Protein AF-A0AAW3LRQ0-F1 (afdb_monomer_lite)

Organism: Pseudomonas savastanoi (NCBI:txid29438)

Secondary structure (DSSP, 8-state):
-HHHHHHHHHHHHHHHHHHHT--SPPP-SSHHHHHHHHIIIII--TTPPP-HHHHHHHHHHHHSTTB-TTHHHHHH--S---HHHHHHHHHHHHSTTEEE-TTSBEEE-THHHHHHHHHHHHHHHHHHHHHHHHHHHHTTTTTTTT-

Structure (mmCIF, N/CA/C/O backbone):
data_AF-A0AAW3LRQ0-F1
#
_entry.id   AF-A0AAW3LRQ0-F1
#
loop_
_atom_site.group_PDB
_atom_site.id
_atom_site.type_symbol
_atom_site.label_atom_id
_atom_site.label_alt_id
_atom_site.label_comp_id
_atom_site.label_asym_id
_atom_site.label_entity_id
_atom_site.label_seq_id
_atom_site.pdbx_PDB_ins_code
_atom_site.Cartn_x
_atom_site.Cartn_y
_atom_site.Cartn_z
_atom_site.occupancy
_atom_site.B_iso_or_equiv
_atom_site.auth_seq_id
_atom_site.auth_comp_id
_atom_site.auth_asym_id
_atom_site.auth_atom_id
_atom_site.pdbx_PDB_model_num
ATOM 1 N N . MET A 1 1 ? -8.185 1.641 -12.126 1.00 84.81 1 MET A N 1
ATOM 2 C CA . MET A 1 1 ? -8.289 0.670 -11.012 1.00 84.81 1 MET A CA 1
ATOM 3 C C . MET A 1 1 ? -7.756 1.249 -9.705 1.00 84.81 1 MET A C 1
ATOM 5 O O . MET A 1 1 ? -8.552 1.439 -8.800 1.00 84.81 1 MET A O 1
ATOM 9 N N . PHE A 1 2 ? -6.464 1.598 -9.621 1.00 87.75 2 PHE A N 1
ATOM 10 C CA . PHE A 1 2 ? -5.843 2.098 -8.383 1.00 87.75 2 PHE A CA 1
ATOM 11 C C . PHE A 1 2 ? -6.545 3.336 -7.799 1.00 87.75 2 PHE A C 1
ATOM 13 O O . PHE A 1 2 ? -6.859 3.345 -6.620 1.00 87.75 2 PHE A O 1
ATOM 20 N N . GLY A 1 3 ? -6.902 4.326 -8.626 1.00 89.06 3 GLY A N 1
ATOM 21 C CA . GLY A 1 3 ? -7.631 5.510 -8.143 1.00 89.06 3 GLY A CA 1
ATOM 22 C C . GLY A 1 3 ? -9.019 5.201 -7.558 1.00 89.06 3 GLY A C 1
ATOM 23 O O . GLY A 1 3 ? -9.415 5.801 -6.566 1.00 89.06 3 GLY A O 1
ATOM 24 N N . LEU A 1 4 ? -9.741 4.218 -8.116 1.00 91.31 4 LEU A N 1
ATOM 25 C CA . LEU A 1 4 ? -11.014 3.762 -7.543 1.00 91.31 4 LEU A CA 1
ATOM 26 C C . LEU A 1 4 ? -10.787 3.063 -6.198 1.00 91.31 4 LEU A C 1
ATOM 28 O O . LEU A 1 4 ? -11.541 3.285 -5.256 1.00 91.31 4 LEU A O 1
ATOM 32 N N . PHE A 1 5 ? -9.741 2.240 -6.110 1.00 93.12 5 PHE A N 1
ATOM 33 C CA . PHE A 1 5 ? -9.343 1.595 -4.866 1.00 93.12 5 PHE A CA 1
ATOM 34 C C . PHE A 1 5 ? -8.975 2.631 -3.793 1.00 93.12 5 PHE A C 1
ATOM 36 O O . PHE A 1 5 ? -9.533 2.588 -2.705 1.00 93.12 5 PHE A O 1
ATOM 43 N N . GLU A 1 6 ? -8.135 3.620 -4.109 1.00 92.19 6 GLU A N 1
ATOM 44 C CA . GLU A 1 6 ? -7.777 4.702 -3.181 1.00 92.19 6 GLU A CA 1
ATOM 45 C C . GLU A 1 6 ? -8.992 5.499 -2.708 1.00 92.19 6 GLU A C 1
ATOM 47 O O . GLU A 1 6 ? -9.090 5.802 -1.522 1.00 92.19 6 GLU A O 1
ATOM 52 N N . HIS A 1 7 ? -9.944 5.784 -3.599 1.00 93.50 7 HIS A N 1
ATOM 53 C CA . HIS A 1 7 ? -11.191 6.437 -3.212 1.00 93.50 7 HIS A CA 1
ATOM 54 C C . HIS A 1 7 ? -11.988 5.605 -2.195 1.00 93.50 7 HIS A C 1
ATOM 56 O O . HIS A 1 7 ? -12.476 6.147 -1.206 1.00 93.50 7 HIS A O 1
ATOM 62 N N . ARG A 1 8 ? -12.079 4.282 -2.383 1.00 93.12 8 ARG A N 1
ATOM 63 C CA . ARG A 1 8 ? -12.706 3.392 -1.391 1.00 93.12 8 ARG A CA 1
ATOM 64 C C . ARG A 1 8 ? -11.927 3.349 -0.081 1.00 93.12 8 ARG A C 1
ATOM 66 O O . ARG A 1 8 ? -12.540 3.344 0.979 1.00 93.12 8 ARG A O 1
ATOM 73 N N . MET A 1 9 ? -10.598 3.395 -0.136 1.00 95.19 9 MET A N 1
ATOM 74 C CA . MET A 1 9 ? -9.767 3.450 1.066 1.00 95.19 9 MET A CA 1
ATOM 75 C C . MET A 1 9 ? -9.994 4.717 1.893 1.00 95.19 9 MET A C 1
ATOM 77 O O . MET A 1 9 ? -9.917 4.642 3.117 1.00 95.19 9 MET A O 1
ATOM 81 N N . THR A 1 10 ? -10.316 5.850 1.259 1.00 95.31 10 THR A N 1
ATOM 82 C CA . THR A 1 10 ? -10.767 7.055 1.973 1.00 95.31 10 THR A CA 1
ATOM 83 C C . THR A 1 10 ? -12.012 6.765 2.806 1.00 95.31 10 THR A C 1
ATOM 85 O O . THR A 1 10 ? -12.024 7.061 3.993 1.00 95.31 10 THR A O 1
ATOM 88 N N . GLN A 1 11 ? -13.013 6.107 2.221 1.00 95.81 11 GLN A N 1
ATOM 89 C CA . GLN A 1 11 ? -14.257 5.773 2.923 1.00 95.81 11 GLN A CA 1
ATOM 90 C C . GLN A 1 11 ? -14.018 4.783 4.070 1.00 95.81 11 GLN A C 1
ATOM 92 O O . GLN A 1 11 ? -14.589 4.923 5.146 1.00 95.81 11 GLN A O 1
ATOM 97 N N . CYS A 1 12 ? -13.137 3.795 3.875 1.00 95.31 12 CYS A N 1
ATOM 98 C CA . CYS A 1 12 ? -12.745 2.882 4.951 1.00 95.31 12 CYS A CA 1
ATOM 99 C C . CYS A 1 12 ? -12.038 3.618 6.097 1.00 95.31 12 CYS A C 1
ATOM 101 O O . CYS A 1 12 ? -12.262 3.295 7.261 1.00 95.31 12 CYS A O 1
ATOM 103 N N . LEU A 1 13 ? -11.183 4.596 5.783 1.00 96.00 13 LEU A N 1
ATOM 104 C CA . LEU A 1 13 ? -10.534 5.426 6.792 1.00 96.00 13 LEU A CA 1
ATOM 105 C C . LEU A 1 13 ? -11.553 6.259 7.574 1.00 96.00 13 LEU A C 1
ATOM 107 O O . LEU A 1 13 ? -11.505 6.248 8.798 1.00 96.00 13 LEU A O 1
ATOM 111 N N . GLU A 1 14 ? -12.462 6.947 6.881 1.00 95.25 14 GLU A N 1
ATOM 112 C CA . GLU A 1 14 ? -13.541 7.731 7.499 1.00 95.25 14 GLU A CA 1
ATOM 113 C C . GLU A 1 14 ? -14.366 6.862 8.452 1.00 95.25 14 GLU A C 1
ATOM 115 O O . GLU A 1 14 ? -14.511 7.202 9.623 1.00 95.25 14 GLU A O 1
ATOM 120 N N . PHE A 1 15 ? -14.784 5.679 7.997 1.00 94.88 15 PHE A N 1
ATOM 121 C CA . PHE A 1 15 ? -15.506 4.722 8.829 1.00 94.88 15 PHE A CA 1
ATOM 122 C C . PHE A 1 15 ? -14.719 4.310 10.082 1.00 94.88 15 PHE A C 1
ATOM 124 O O . PHE A 1 15 ? -15.267 4.291 11.180 1.00 94.88 15 PHE A O 1
ATOM 131 N N . MET A 1 16 ? -13.428 3.985 9.944 1.00 95.00 16 MET A N 1
ATOM 132 C CA . MET A 1 16 ? -12.599 3.621 11.097 1.00 95.00 16 MET A CA 1
ATOM 133 C C . MET A 1 16 ? -12.442 4.789 12.078 1.00 95.00 16 MET A C 1
ATOM 135 O O . MET A 1 16 ? -12.472 4.560 13.280 1.00 95.00 16 MET A O 1
ATOM 139 N N . LEU A 1 17 ? -12.298 6.027 11.596 1.00 94.94 17 LEU A N 1
ATOM 140 C CA . LEU A 1 17 ? -12.218 7.211 12.458 1.00 94.94 17 LEU A CA 1
ATOM 141 C C . LEU A 1 17 ? -13.517 7.427 13.241 1.00 94.94 17 LEU A C 1
ATOM 143 O O . LEU A 1 17 ? -13.464 7.654 14.449 1.00 94.94 17 LEU A O 1
ATOM 147 N N . GLU A 1 18 ? -14.668 7.312 12.576 1.00 93.62 18 GLU A N 1
ATOM 148 C CA . GLU A 1 18 ? -15.986 7.411 13.213 1.00 93.62 18 GLU A CA 1
ATOM 149 C C . GLU A 1 18 ? -16.211 6.307 14.249 1.00 93.62 18 GLU A C 1
ATOM 151 O O . GLU A 1 18 ? -16.748 6.567 15.327 1.00 93.62 18 GLU A O 1
ATOM 156 N N . LEU A 1 19 ? -15.780 5.084 13.931 1.00 92.69 19 LEU A N 1
ATOM 157 C CA . LEU A 1 19 ? -15.906 3.922 14.804 1.00 92.69 19 LEU A CA 1
ATOM 158 C C . LEU A 1 19 ? -15.083 4.072 16.087 1.00 92.69 19 LEU A C 1
ATOM 160 O O . LEU A 1 19 ? -15.555 3.712 17.162 1.00 92.69 19 LEU A O 1
ATOM 164 N N . THR A 1 20 ? -13.851 4.570 15.987 1.00 92.88 20 THR A N 1
ATOM 165 C CA . THR A 1 20 ? -12.925 4.610 17.129 1.00 92.88 20 THR A CA 1
ATOM 166 C C . THR A 1 20 ? -12.924 5.946 17.868 1.00 92.88 20 THR A C 1
ATOM 168 O O . THR A 1 20 ? -12.326 6.034 18.936 1.00 92.88 20 THR A O 1
ATOM 171 N N . GLY A 1 21 ? -13.475 7.012 17.274 1.00 92.75 21 GLY A N 1
ATOM 172 C CA . GLY A 1 21 ? -13.357 8.379 17.796 1.00 92.75 21 GLY A CA 1
ATOM 173 C C . GLY A 1 21 ? -11.908 8.876 17.872 1.00 92.75 21 GLY A C 1
ATOM 174 O O . GLY A 1 21 ? -11.547 9.596 18.797 1.00 92.75 21 GLY A O 1
ATOM 175 N N . PHE A 1 22 ? -11.038 8.439 16.955 1.00 93.31 22 PHE A N 1
ATOM 176 C CA . PHE A 1 22 ? -9.614 8.776 17.025 1.00 93.31 22 PHE A CA 1
ATOM 177 C C . PHE A 1 22 ? -9.363 10.209 16.540 1.00 93.31 22 PHE A C 1
ATOM 179 O O . PHE A 1 22 ? -9.614 10.526 15.381 1.00 93.31 22 PHE A O 1
ATOM 186 N N . GLU A 1 23 ? -8.805 11.049 17.413 1.00 90.12 23 GLU A N 1
ATOM 187 C CA . GLU A 1 23 ? -8.517 12.469 17.134 1.00 90.12 23 GLU A CA 1
ATOM 188 C C . GLU A 1 23 ? -7.024 12.761 16.882 1.00 90.12 23 GLU A C 1
ATOM 190 O O . GLU A 1 23 ? -6.622 13.911 16.713 1.00 90.12 23 GLU A O 1
ATOM 195 N N . GLY A 1 24 ? -6.170 11.733 16.881 1.00 88.12 24 GLY A N 1
ATOM 196 C CA . GLY A 1 24 ? -4.729 11.898 16.694 1.00 88.12 24 GLY A CA 1
ATOM 197 C C . GLY A 1 24 ? -4.300 12.071 15.232 1.00 88.12 24 GLY A C 1
ATOM 198 O O . GLY A 1 24 ? -5.073 11.923 14.286 1.00 88.12 24 GLY A O 1
ATOM 199 N N . GLU A 1 25 ? -3.006 12.323 15.030 1.00 88.25 25 GLU A N 1
ATOM 200 C CA . GLU A 1 25 ? -2.429 12.413 13.688 1.00 88.25 25 GLU A CA 1
ATOM 201 C C . GLU A 1 25 ? -2.045 11.036 13.132 1.00 88.25 25 GLU A C 1
ATOM 203 O O . GLU A 1 25 ? -1.248 10.292 13.713 1.00 88.25 25 GLU A O 1
ATOM 208 N N . LEU A 1 26 ? -2.561 10.719 11.942 1.00 91.44 26 LEU A N 1
ATOM 209 C CA . LEU A 1 26 ? -2.147 9.548 11.173 1.00 91.44 26 LEU A CA 1
ATOM 210 C C . LEU A 1 26 ? -1.002 9.906 10.226 1.00 91.44 26 LEU A C 1
ATOM 212 O O . LEU A 1 26 ? -1.102 10.826 9.411 1.00 91.44 26 LEU A O 1
ATOM 216 N N . LYS A 1 27 ? 0.077 9.123 10.293 1.00 86.44 27 LYS A N 1
ATOM 217 C CA . LYS A 1 27 ? 1.190 9.219 9.343 1.00 86.44 27 LYS A CA 1
ATOM 218 C C . LYS A 1 27 ? 0.753 8.735 7.958 1.00 86.44 27 LYS A C 1
ATOM 220 O O . LYS A 1 27 ? -0.015 7.785 7.845 1.00 86.44 27 LYS A O 1
ATOM 225 N N . GLY A 1 28 ? 1.314 9.352 6.923 1.00 80.94 28 GLY A N 1
ATOM 226 C CA . GLY A 1 28 ? 1.074 8.993 5.525 1.00 80.94 28 G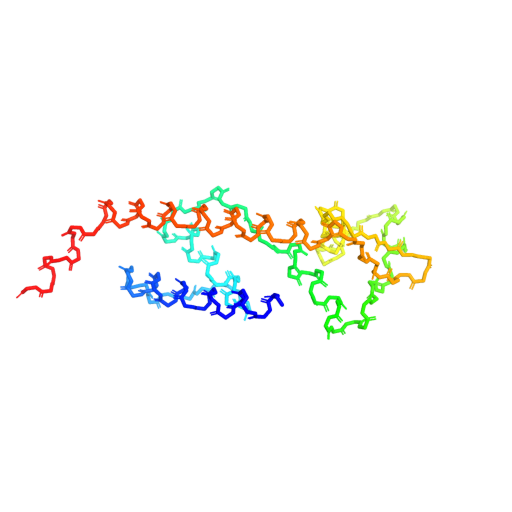LY A CA 1
ATOM 227 C C . GLY A 1 28 ? 0.592 10.180 4.69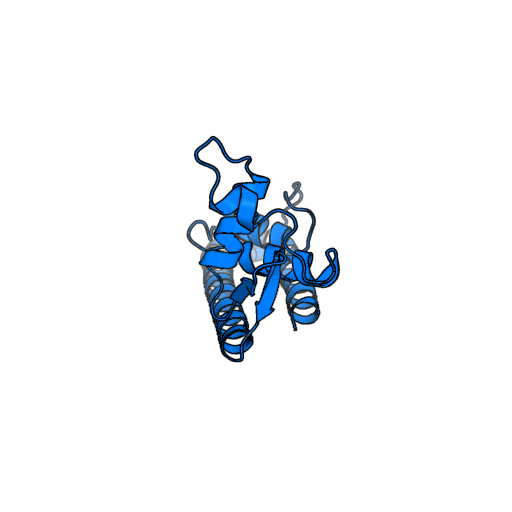7 1.00 80.94 28 GLY A C 1
ATOM 228 O O . GLY A 1 28 ? -0.089 11.076 5.198 1.00 80.94 28 GLY A O 1
ATOM 229 N N . MET A 1 29 ? 0.963 10.195 3.421 1.00 78.19 29 MET A N 1
ATOM 230 C CA . MET A 1 29 ? 0.592 11.246 2.475 1.00 78.19 29 MET A CA 1
ATOM 231 C C . MET A 1 29 ? -0.772 10.976 1.832 1.00 78.19 29 MET A C 1
ATOM 233 O O . MET A 1 29 ? -1.517 11.918 1.571 1.00 78.19 29 MET A O 1
ATOM 237 N N . GLY A 1 30 ? -1.113 9.704 1.596 1.00 85.44 30 GLY A N 1
ATOM 238 C CA . GLY A 1 30 ? -2.329 9.297 0.884 1.00 85.44 30 GLY A CA 1
ATOM 239 C C . GLY A 1 30 ? -3.378 8.587 1.754 1.00 85.44 30 GLY A C 1
ATOM 240 O O . GLY A 1 30 ? -3.049 8.098 2.838 1.00 85.44 30 GLY A O 1
ATOM 241 N N . PRO A 1 31 ? -4.631 8.464 1.269 1.00 89.25 31 PRO A N 1
ATOM 242 C CA . PRO A 1 31 ? -5.704 7.759 1.976 1.00 89.25 31 PRO A CA 1
ATOM 243 C C . PRO A 1 31 ? -5.353 6.316 2.340 1.00 89.25 31 PRO A C 1
ATOM 245 O O . PRO A 1 31 ? -5.623 5.883 3.453 1.00 89.25 31 PRO A O 1
ATOM 248 N N . LEU A 1 32 ? -4.690 5.589 1.435 1.00 93.00 32 LEU A N 1
ATOM 249 C CA . LEU A 1 32 ? -4.256 4.213 1.676 1.00 93.00 32 LEU A CA 1
ATOM 250 C C . LEU A 1 32 ? -3.243 4.116 2.826 1.00 93.00 32 LEU A C 1
ATOM 252 O O . LEU A 1 32 ? -3.396 3.272 3.705 1.00 93.00 32 LEU A O 1
ATOM 256 N N . GLU A 1 33 ? -2.236 4.991 2.847 1.00 92.44 33 GLU A N 1
ATOM 257 C CA . GLU A 1 33 ? -1.218 5.007 3.906 1.00 92.44 33 GLU A CA 1
ATOM 258 C C . GLU A 1 33 ? -1.836 5.369 5.260 1.00 92.44 33 GLU A C 1
ATOM 260 O O . GLU A 1 33 ? -1.562 4.704 6.258 1.00 92.44 33 GLU A O 1
ATOM 265 N N . LYS A 1 34 ? -2.728 6.368 5.288 1.00 94.75 34 LYS A N 1
ATOM 266 C CA . LYS A 1 34 ? -3.446 6.765 6.506 1.00 94.75 34 LYS A CA 1
ATOM 267 C C . LYS A 1 34 ? -4.384 5.665 7.001 1.00 94.75 34 LYS A C 1
ATOM 269 O O . LYS A 1 34 ? -4.366 5.352 8.187 1.00 94.75 34 LYS A O 1
ATOM 274 N N . ALA A 1 35 ? -5.144 5.028 6.108 1.00 95.25 35 ALA A N 1
ATOM 275 C CA . ALA A 1 35 ? -5.976 3.871 6.441 1.00 95.25 35 ALA A CA 1
ATOM 276 C C . ALA A 1 35 ? -5.132 2.728 7.017 1.00 95.25 35 ALA A C 1
ATOM 278 O O . ALA A 1 35 ? -5.508 2.114 8.011 1.00 95.25 35 ALA A O 1
ATOM 279 N N . HIS A 1 36 ? -3.961 2.465 6.432 1.00 96.12 36 HIS A N 1
ATOM 280 C CA . HIS A 1 36 ? -3.052 1.440 6.930 1.00 96.12 36 HIS A CA 1
ATOM 281 C C . HIS A 1 36 ? -2.456 1.792 8.303 1.00 96.12 36 HIS A C 1
ATOM 283 O O . HIS A 1 36 ? -2.334 0.926 9.171 1.00 96.12 36 HIS A O 1
ATOM 289 N N . ALA A 1 37 ? -2.116 3.063 8.529 1.00 95.50 37 ALA A N 1
ATOM 290 C CA . ALA A 1 37 ? -1.662 3.546 9.828 1.00 95.50 37 ALA A CA 1
ATOM 291 C C . ALA A 1 37 ? -2.754 3.382 10.895 1.00 95.50 37 ALA A C 1
ATOM 293 O O . ALA A 1 37 ? -2.476 2.845 11.967 1.00 95.50 37 ALA A O 1
ATOM 294 N N . MET A 1 38 ? -3.993 3.763 10.574 1.00 95.81 38 MET A N 1
ATOM 295 C CA . MET A 1 38 ? -5.161 3.593 11.443 1.00 95.81 38 MET A CA 1
ATOM 296 C C . MET A 1 38 ? -5.365 2.124 11.825 1.00 95.81 38 MET A C 1
ATOM 298 O O . MET A 1 38 ? -5.493 1.779 13.002 1.00 95.81 38 MET A O 1
ATOM 302 N N . LEU A 1 39 ? -5.295 1.247 10.822 1.00 95.62 39 LEU A N 1
ATOM 303 C CA . LEU A 1 39 ? -5.440 -0.192 10.982 1.00 95.62 39 LEU A CA 1
ATOM 304 C C . LEU A 1 39 ? -4.410 -0.770 11.963 1.00 95.62 39 LEU A C 1
ATOM 306 O O . LEU A 1 39 ? -4.750 -1.582 12.820 1.00 95.62 39 LEU A O 1
ATOM 310 N N . LYS A 1 40 ? -3.149 -0.339 11.862 1.00 95.19 40 LYS A N 1
ATOM 311 C CA . LYS A 1 40 ? -2.055 -0.850 12.699 1.00 95.19 40 LYS A CA 1
ATOM 312 C C . LYS A 1 40 ? -2.020 -0.262 14.104 1.00 95.19 40 LYS A C 1
ATOM 314 O O . LYS A 1 40 ? -1.680 -0.982 15.042 1.00 95.19 40 LYS A O 1
ATOM 319 N N . ILE A 1 41 ? -2.297 1.033 14.237 1.00 93.56 41 ILE A N 1
ATOM 320 C CA . ILE A 1 41 ? -2.131 1.767 15.497 1.00 93.56 41 ILE A CA 1
ATOM 321 C C . ILE A 1 41 ? -3.364 1.609 16.387 1.00 93.56 41 ILE A C 1
ATOM 323 O O . ILE A 1 41 ? -3.201 1.405 17.586 1.00 93.56 41 ILE A O 1
ATOM 327 N N . VAL A 1 42 ? -4.566 1.688 15.807 1.00 94.38 42 VAL A N 1
ATOM 328 C CA . VAL A 1 42 ? -5.820 1.786 16.569 1.00 94.38 42 VAL A CA 1
ATOM 329 C C . VAL A 1 42 ? -6.638 0.500 16.484 1.00 94.38 42 VAL A C 1
ATOM 331 O O . VAL A 1 42 ? -7.000 -0.057 17.512 1.00 94.38 42 VAL A O 1
ATOM 334 N N . ILE A 1 43 ? -6.882 -0.012 15.274 1.00 94.38 43 ILE A N 1
ATOM 335 C CA . ILE A 1 43 ? -7.771 -1.173 15.064 1.00 94.38 43 ILE A CA 1
ATOM 336 C C . ILE A 1 43 ? -7.121 -2.500 15.494 1.00 94.38 43 ILE A C 1
ATOM 338 O O . ILE A 1 43 ? -7.815 -3.456 15.822 1.00 94.38 43 ILE A O 1
ATOM 342 N N . GLY A 1 44 ? -5.786 -2.578 15.505 1.00 92.31 44 GLY A N 1
ATOM 343 C CA . GLY A 1 44 ? -5.045 -3.767 15.949 1.00 92.31 44 GLY A CA 1
ATOM 344 C C . GLY A 1 44 ? -4.606 -4.723 14.832 1.00 92.31 44 GLY A C 1
ATOM 345 O O . GLY A 1 44 ? -4.121 -5.816 15.115 1.00 92.31 44 GLY A O 1
ATOM 346 N N . GLY A 1 45 ? -4.684 -4.317 13.564 1.00 92.81 45 GLY A N 1
ATOM 347 C CA . GLY A 1 45 ? -4.233 -5.087 12.398 1.00 92.81 45 GLY A CA 1
ATOM 348 C C . GLY A 1 45 ? -2.711 -5.094 12.190 1.00 92.81 45 GLY A C 1
ATOM 349 O O . GLY A 1 45 ? -2.236 -4.804 11.092 1.00 92.81 45 GLY A O 1
ATOM 350 N N . LYS A 1 46 ? -1.924 -5.387 13.234 1.00 91.69 46 LYS A N 1
ATOM 351 C CA . LYS A 1 46 ? -0.447 -5.276 13.221 1.00 91.69 46 LYS A CA 1
ATOM 352 C C . LYS A 1 46 ? 0.227 -6.139 12.149 1.00 91.69 46 LYS A C 1
ATOM 354 O O . LYS A 1 46 ? 1.207 -5.695 11.549 1.00 91.69 46 LYS A O 1
ATOM 359 N N . ASP A 1 47 ? -0.330 -7.317 11.882 1.00 93.81 47 ASP A N 1
ATOM 360 C CA . ASP A 1 47 ? 0.226 -8.297 10.941 1.00 93.81 47 ASP A CA 1
ATOM 361 C C . ASP A 1 47 ? -0.261 -8.110 9.495 1.00 93.81 47 ASP A C 1
ATOM 363 O O . ASP A 1 47 ? 0.222 -8.785 8.583 1.00 93.81 47 ASP A O 1
ATOM 367 N N . ILE A 1 48 ? -1.183 -7.168 9.262 1.00 95.50 48 ILE A N 1
ATOM 368 C CA . ILE A 1 48 ? -1.714 -6.880 7.929 1.00 95.50 48 ILE A CA 1
ATOM 369 C C . ILE A 1 48 ? -0.605 -6.260 7.082 1.00 95.50 48 ILE A C 1
ATOM 371 O O . ILE A 1 48 ? 0.013 -5.247 7.442 1.00 95.50 48 ILE A O 1
ATOM 375 N N . LYS A 1 49 ? -0.338 -6.885 5.934 1.00 94.31 49 LYS A N 1
ATOM 376 C CA . LYS A 1 49 ? 0.689 -6.421 4.995 1.00 94.31 49 LYS A CA 1
ATOM 377 C C . LYS A 1 49 ? 0.163 -5.254 4.171 1.00 94.31 49 LYS A C 1
ATOM 379 O O . LYS A 1 49 ? -0.925 -5.346 3.605 1.00 94.31 49 LYS A O 1
ATOM 384 N N . ASP A 1 50 ? 0.970 -4.200 4.074 1.00 91.88 50 ASP A N 1
ATOM 385 C CA . ASP A 1 50 ? 0.701 -3.032 3.236 1.00 91.88 50 ASP A CA 1
ATOM 386 C C . ASP A 1 50 ? 0.642 -3.363 1.735 1.00 91.88 50 ASP A C 1
ATOM 388 O O . ASP A 1 50 ? 0.996 -4.455 1.275 1.00 91.88 50 ASP A O 1
ATOM 392 N N . LEU A 1 51 ? 0.225 -2.354 0.975 1.00 93.75 51 LEU A N 1
ATOM 393 C CA . LEU A 1 51 ? 0.211 -2.341 -0.484 1.00 93.75 51 LEU A CA 1
ATOM 394 C C . LEU A 1 51 ? 1.258 -1.364 -1.051 1.00 93.75 51 LEU A C 1
ATOM 396 O O . LEU A 1 51 ? 1.137 -0.923 -2.193 1.00 93.75 51 LEU A O 1
ATOM 400 N N . ASP A 1 52 ? 2.311 -1.041 -0.287 1.00 90.50 52 ASP A N 1
ATOM 401 C CA . ASP A 1 52 ? 3.292 0.000 -0.644 1.00 90.50 52 ASP A CA 1
ATOM 402 C C . ASP A 1 52 ? 3.940 -0.254 -2.005 1.00 90.50 52 ASP A C 1
ATOM 404 O O . ASP A 1 52 ? 4.185 0.667 -2.779 1.00 90.50 52 ASP A O 1
ATOM 408 N N . HIS A 1 53 ? 4.213 -1.520 -2.317 1.00 93.69 53 HIS A N 1
ATOM 409 C CA . HIS A 1 53 ? 4.767 -1.912 -3.607 1.00 93.69 53 HIS A CA 1
ATOM 410 C C . HIS A 1 53 ? 3.863 -1.498 -4.779 1.00 93.69 53 HIS A C 1
ATOM 412 O O . HIS A 1 53 ? 4.376 -0.944 -5.748 1.00 93.69 53 HIS A O 1
ATOM 418 N N . LEU A 1 54 ? 2.540 -1.669 -4.681 1.00 94.50 54 LEU A N 1
ATOM 419 C CA . LEU A 1 54 ? 1.616 -1.221 -5.724 1.00 94.50 54 LEU A CA 1
ATOM 420 C C . LEU A 1 54 ? 1.518 0.310 -5.781 1.00 94.50 54 LEU A C 1
ATOM 422 O O . LEU A 1 54 ? 1.425 0.858 -6.876 1.00 94.50 54 LEU A O 1
ATOM 426 N N . THR A 1 55 ? 1.621 1.010 -4.645 1.00 91.81 55 THR A N 1
ATOM 427 C CA . THR A 1 55 ? 1.718 2.482 -4.617 1.00 91.81 55 THR A CA 1
ATOM 428 C C . THR A 1 55 ? 2.977 2.971 -5.335 1.00 91.81 55 THR A C 1
ATOM 430 O O . THR A 1 55 ? 2.918 3.906 -6.132 1.00 91.81 55 THR A O 1
ATOM 433 N N . VAL A 1 56 ? 4.123 2.320 -5.111 1.00 92.00 56 VAL A N 1
ATOM 434 C CA . VAL A 1 56 ? 5.382 2.645 -5.797 1.00 92.00 56 VAL A CA 1
ATOM 435 C C . VAL A 1 56 ? 5.257 2.413 -7.300 1.00 92.00 56 VAL A C 1
ATOM 437 O O . VAL A 1 56 ? 5.605 3.304 -8.072 1.00 92.00 56 VAL A O 1
ATOM 440 N N . ILE A 1 57 ? 4.718 1.264 -7.721 1.00 93.69 57 ILE A N 1
ATOM 441 C CA . ILE A 1 57 ? 4.484 0.975 -9.141 1.00 93.69 57 ILE A CA 1
ATOM 442 C C . ILE A 1 57 ? 3.531 2.006 -9.758 1.00 93.69 57 ILE A C 1
ATOM 444 O O . ILE A 1 57 ? 3.846 2.577 -10.802 1.00 93.69 57 ILE A O 1
ATOM 448 N N . ARG A 1 58 ? 2.417 2.331 -9.087 1.00 91.56 58 ARG A N 1
ATOM 449 C CA . ARG A 1 58 ? 1.484 3.378 -9.528 1.00 91.56 58 ARG A CA 1
ATOM 450 C C . ARG A 1 58 ? 2.193 4.715 -9.718 1.00 91.56 58 ARG A C 1
ATOM 452 O O . ARG A 1 58 ? 1.943 5.389 -10.710 1.00 91.56 58 ARG A O 1
ATOM 459 N N . ASN A 1 59 ? 3.062 5.102 -8.787 1.00 90.19 59 ASN A N 1
ATOM 460 C CA . ASN A 1 59 ? 3.767 6.380 -8.848 1.00 90.19 59 ASN A CA 1
ATOM 461 C C . ASN A 1 59 ? 4.773 6.434 -9.999 1.00 90.19 59 ASN A C 1
ATOM 463 O O . ASN A 1 59 ? 4.859 7.464 -10.662 1.00 90.19 59 ASN A O 1
ATOM 467 N N . VAL A 1 60 ? 5.482 5.337 -10.280 1.00 91.2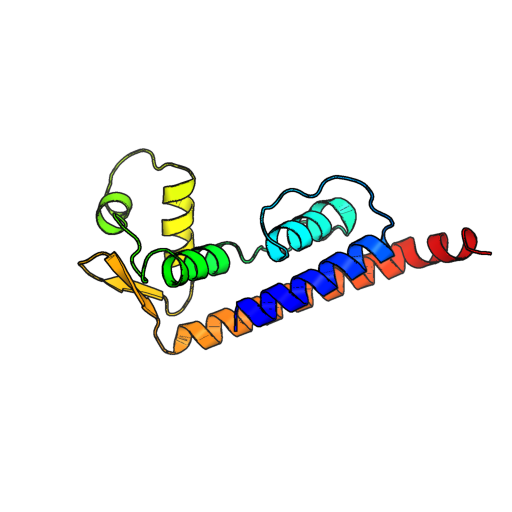5 60 VAL A N 1
ATOM 468 C CA . VAL A 1 60 ? 6.362 5.262 -11.457 1.00 91.25 60 VAL A CA 1
ATOM 469 C C . VAL A 1 60 ? 5.554 5.453 -12.742 1.00 91.25 60 VAL A C 1
ATOM 471 O O . VAL A 1 60 ? 5.930 6.263 -13.588 1.00 91.25 60 VAL A O 1
ATOM 474 N N . MET A 1 61 ? 4.404 4.787 -12.860 1.00 90.38 61 MET A N 1
ATOM 475 C CA . MET A 1 61 ? 3.540 4.932 -14.036 1.00 90.38 61 MET A CA 1
ATOM 476 C C . MET A 1 61 ? 2.940 6.334 -14.168 1.00 90.38 61 MET A C 1
ATOM 478 O O . MET A 1 61 ? 2.920 6.885 -15.260 1.00 90.38 61 MET A O 1
ATOM 482 N N . ALA A 1 62 ? 2.453 6.915 -13.069 1.00 87.31 62 ALA A N 1
ATOM 483 C CA . ALA A 1 62 ? 1.713 8.176 -13.094 1.00 87.31 62 ALA A CA 1
ATOM 484 C C . ALA A 1 62 ? 2.602 9.430 -13.130 1.00 87.31 62 ALA A C 1
ATOM 486 O O . ALA A 1 62 ? 2.144 10.483 -13.565 1.00 87.31 62 ALA A O 1
ATOM 487 N N . HIS A 1 63 ? 3.835 9.349 -12.621 1.00 86.69 63 HIS A N 1
ATOM 488 C CA . HIS A 1 63 ? 4.683 10.526 -12.395 1.00 86.69 63 HIS A CA 1
ATOM 489 C C . HIS A 1 63 ? 6.083 10.416 -12.999 1.00 86.69 63 HIS A C 1
ATOM 491 O O . HIS A 1 63 ? 6.843 11.378 -12.951 1.00 86.69 63 HIS A O 1
ATOM 497 N N . SER A 1 64 ? 6.473 9.251 -13.513 1.00 84.25 64 SER A N 1
ATOM 498 C CA . SER A 1 64 ? 7.784 9.043 -14.141 1.00 84.25 64 SER A CA 1
ATOM 499 C C . SER A 1 64 ? 7.662 8.491 -15.558 1.00 84.25 64 SER A C 1
ATOM 501 O O . SER A 1 64 ? 8.610 7.881 -16.040 1.00 84.25 64 SER A O 1
ATOM 503 N N . ASP A 1 65 ? 6.504 8.682 -16.199 1.00 88.25 65 ASP A N 1
ATOM 504 C CA . ASP A 1 65 ? 6.195 8.201 -17.551 1.00 88.25 65 ASP A CA 1
ATOM 505 C C . ASP A 1 65 ? 6.538 6.714 -17.729 1.00 88.25 65 ASP A C 1
ATOM 507 O O . ASP A 1 65 ? 7.144 6.296 -18.711 1.00 88.25 65 ASP A O 1
ATOM 511 N N . GLY A 1 66 ? 6.228 5.912 -16.704 1.00 89.00 66 GLY A N 1
ATOM 512 C CA . GLY A 1 66 ? 6.524 4.480 -16.689 1.00 89.00 66 GL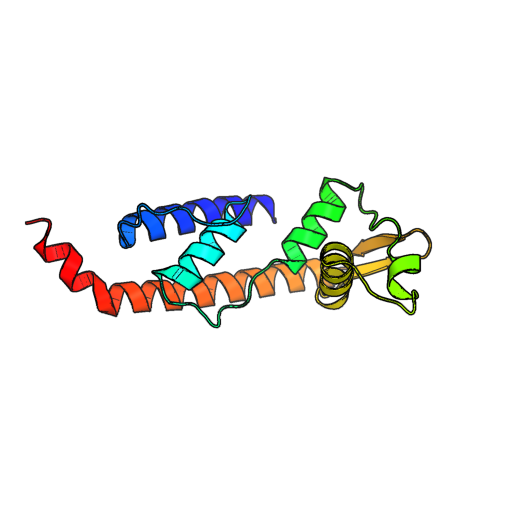Y A CA 1
ATOM 513 C C . GLY A 1 66 ? 8.006 4.129 -16.557 1.00 89.00 66 GLY A C 1
ATOM 514 O O . GLY A 1 66 ? 8.359 2.966 -16.692 1.00 89.00 66 GLY A O 1
ATOM 515 N N . THR A 1 67 ? 8.887 5.082 -16.258 1.00 93.94 67 THR A N 1
ATOM 516 C CA . THR A 1 67 ? 10.338 4.862 -16.190 1.00 93.94 67 THR A CA 1
ATOM 517 C C . THR A 1 67 ? 10.839 4.832 -14.746 1.00 93.94 67 THR A C 1
ATOM 519 O O . THR A 1 67 ? 10.765 5.822 -14.016 1.00 93.94 67 THR A O 1
ATOM 522 N N . ALA A 1 68 ? 11.438 3.717 -14.328 1.00 92.62 68 ALA A N 1
ATOM 523 C CA . ALA A 1 68 ? 12.123 3.588 -13.044 1.00 92.62 68 ALA A CA 1
ATOM 524 C C . ALA A 1 68 ? 13.577 4.086 -13.161 1.00 92.62 68 ALA A C 1
ATOM 526 O O . ALA A 1 68 ? 14.518 3.302 -13.112 1.00 92.62 68 ALA A O 1
ATOM 527 N N . LYS A 1 69 ? 13.773 5.397 -13.346 1.00 88.25 69 LYS A N 1
ATOM 528 C CA . LYS A 1 69 ? 15.082 5.998 -13.679 1.00 88.25 69 LYS A CA 1
ATOM 529 C C . LYS A 1 69 ? 16.231 5.505 -12.788 1.00 88.25 69 LYS A C 1
ATOM 531 O O . LYS A 1 69 ? 16.166 5.619 -11.562 1.00 88.25 69 LYS A O 1
ATOM 536 N N . GLY A 1 70 ? 17.298 5.008 -13.415 1.00 88.19 70 GLY A N 1
ATOM 537 C CA . GLY A 1 70 ? 18.489 4.510 -12.729 1.00 88.19 70 GLY A CA 1
ATOM 538 C C . GLY A 1 70 ? 18.304 3.124 -12.113 1.00 88.19 70 GLY A C 1
ATOM 539 O O . GLY A 1 70 ? 19.189 2.662 -11.391 1.00 88.19 70 GLY A O 1
ATOM 540 N N . TYR A 1 71 ? 17.179 2.445 -12.366 1.00 92.19 71 TYR A N 1
ATOM 541 C CA . TYR A 1 71 ? 16.881 1.133 -11.797 1.00 92.19 71 TYR A CA 1
ATOM 542 C C . TYR A 1 71 ? 18.003 0.140 -12.068 1.00 92.19 71 TYR A C 1
ATOM 544 O O . TYR A 1 71 ? 18.453 -0.522 -11.132 1.00 92.19 71 TYR A O 1
ATOM 552 N N . ARG A 1 72 ? 18.502 0.054 -13.306 1.00 89.94 72 ARG A N 1
ATOM 553 C CA . ARG A 1 72 ? 19.597 -0.864 -13.640 1.00 89.94 72 ARG A CA 1
ATOM 554 C C . ARG A 1 72 ? 20.859 -0.572 -12.850 1.00 89.94 72 ARG A C 1
ATOM 556 O O . ARG A 1 72 ? 21.385 -1.493 -12.226 1.00 89.94 72 ARG A O 1
ATOM 563 N N . GLU A 1 73 ? 21.308 0.679 -12.835 1.00 91.94 73 GLU A N 1
ATOM 564 C CA . GLU A 1 73 ? 22.487 1.093 -12.071 1.00 91.94 73 GLU A CA 1
ATOM 565 C C . GLU A 1 73 ? 22.324 0.724 -10.593 1.00 91.94 73 GLU A C 1
ATOM 567 O O . GLU A 1 73 ? 23.171 0.052 -10.007 1.00 91.94 73 GLU A O 1
ATOM 572 N N . ILE A 1 74 ? 21.185 1.082 -10.001 1.00 93.25 74 ILE A N 1
ATOM 573 C CA . ILE A 1 74 ? 20.873 0.782 -8.606 1.00 93.25 74 ILE A CA 1
ATOM 574 C C . ILE A 1 74 ? 20.846 -0.737 -8.379 1.00 93.25 74 ILE A C 1
ATOM 576 O O . ILE A 1 74 ? 21.375 -1.216 -7.375 1.00 93.25 74 ILE A O 1
ATOM 580 N N . SER A 1 75 ? 20.249 -1.510 -9.286 1.00 90.38 75 SER A N 1
ATOM 581 C CA . SER A 1 75 ? 20.080 -2.960 -9.148 1.00 90.38 75 SER A CA 1
ATOM 582 C C . SER A 1 75 ? 21.414 -3.711 -9.137 1.00 90.38 75 SER A C 1
ATOM 584 O O . SER A 1 75 ? 21.574 -4.643 -8.347 1.00 90.38 75 SER A O 1
ATOM 586 N N . THR A 1 76 ? 22.391 -3.269 -9.934 1.00 91.00 76 THR A N 1
ATOM 587 C CA . THR A 1 76 ? 23.714 -3.900 -10.057 1.00 91.00 76 THR A CA 1
ATOM 588 C C . THR A 1 76 ? 24.755 -3.308 -9.111 1.00 91.00 76 THR A C 1
ATOM 590 O O . THR A 1 76 ? 25.787 -3.933 -8.866 1.00 91.00 76 THR A O 1
ATOM 593 N N . ARG A 1 77 ? 24.495 -2.130 -8.528 1.00 93.75 77 ARG A N 1
ATOM 594 C CA . ARG A 1 77 ? 25.435 -1.465 -7.622 1.00 93.75 77 ARG A CA 1
ATOM 595 C C . ARG A 1 77 ? 25.737 -2.313 -6.386 1.00 93.75 77 ARG A C 1
ATOM 597 O O . ARG A 1 77 ? 24.861 -2.565 -5.544 1.00 93.75 77 ARG A O 1
ATOM 604 N N . ILE A 1 78 ? 27.013 -2.665 -6.235 1.00 85.19 78 ILE A N 1
ATOM 605 C CA . ILE A 1 78 ? 27.589 -3.301 -5.046 1.00 85.19 78 ILE A CA 1
ATOM 606 C C . ILE A 1 78 ? 27.900 -2.187 -4.038 1.00 85.19 78 ILE A C 1
ATOM 608 O O . ILE A 1 78 ? 28.955 -1.566 -4.067 1.00 85.19 78 ILE A O 1
ATOM 612 N N . GLY A 1 79 ? 26.927 -1.854 -3.190 1.00 89.88 79 GLY A N 1
ATOM 613 C CA . GLY A 1 79 ? 27.058 -0.769 -2.219 1.00 89.88 79 GLY A CA 1
ATOM 614 C C . GLY A 1 79 ? 25.770 -0.485 -1.453 1.00 89.88 79 GLY A C 1
ATOM 615 O O . GLY A 1 79 ? 24.721 -1.090 -1.710 1.00 89.88 79 GLY A O 1
ATOM 616 N N . LYS A 1 80 ? 25.846 0.452 -0.497 1.00 92.31 80 LYS A N 1
ATOM 617 C CA . LYS A 1 80 ? 24.684 0.874 0.294 1.00 92.31 80 LYS A CA 1
ATOM 618 C C . LYS A 1 80 ? 23.632 1.493 -0.629 1.00 92.31 80 LYS A C 1
ATOM 620 O O . LYS A 1 80 ? 23.929 2.321 -1.487 1.00 92.31 80 LYS A O 1
ATOM 625 N N . LYS A 1 81 ? 22.389 1.065 -0.431 1.00 92.94 81 LYS A N 1
ATOM 626 C CA . LYS A 1 81 ? 21.212 1.605 -1.111 1.00 92.94 81 LYS A CA 1
ATOM 627 C C . LYS A 1 81 ? 20.422 2.471 -0.141 1.00 92.94 81 LYS A C 1
ATOM 629 O O . LYS A 1 81 ? 20.255 2.088 1.024 1.00 92.94 81 LYS A O 1
ATOM 634 N N . SER A 1 82 ? 19.963 3.622 -0.605 1.00 93.56 82 SER A N 1
ATOM 635 C CA . SER A 1 82 ? 19.080 4.513 0.129 1.00 93.56 82 SER A CA 1
ATOM 636 C C . SER A 1 82 ? 17.726 3.830 0.392 1.00 93.56 82 SER A C 1
ATOM 638 O O . SER A 1 82 ? 17.371 2.844 -0.267 1.00 93.56 82 SER A O 1
ATOM 640 N N . PRO A 1 83 ? 16.934 4.320 1.359 1.00 90.50 83 PRO A N 1
ATOM 641 C CA . PRO A 1 83 ? 15.593 3.793 1.594 1.00 90.50 83 PRO A CA 1
ATOM 642 C C . PRO A 1 83 ? 14.678 3.875 0.362 1.00 90.50 83 PRO A C 1
ATOM 644 O O . PRO A 1 83 ? 13.913 2.945 0.120 1.00 90.50 83 PRO A O 1
ATOM 647 N N . SER A 1 84 ? 14.763 4.944 -0.440 1.00 88.06 84 SER A N 1
ATOM 648 C CA . SER A 1 84 ? 13.963 5.086 -1.665 1.00 88.06 84 SER A CA 1
ATOM 649 C C . SER A 1 84 ? 14.366 4.071 -2.734 1.00 88.06 84 SER A C 1
ATOM 651 O O . SER A 1 84 ? 13.498 3.407 -3.293 1.00 88.06 84 SER A O 1
ATOM 653 N N . GLU A 1 85 ? 15.666 3.866 -2.943 1.00 92.44 85 GLU A N 1
ATOM 654 C CA . GLU A 1 85 ? 16.186 2.861 -3.876 1.00 92.44 85 GLU A CA 1
ATOM 655 C C . GLU A 1 85 ? 15.727 1.452 -3.485 1.00 92.44 85 GLU A C 1
ATOM 657 O O . GLU A 1 85 ? 15.226 0.694 -4.313 1.00 92.44 85 GLU A O 1
ATOM 662 N N . LYS A 1 86 ? 15.823 1.107 -2.193 1.00 92.81 86 LYS A N 1
ATOM 663 C CA . LYS A 1 86 ? 15.332 -0.182 -1.685 1.00 92.81 86 LYS A CA 1
ATOM 664 C C . LYS A 1 86 ? 13.831 -0.355 -1.912 1.00 92.81 86 LYS A C 1
ATOM 666 O O . LYS A 1 86 ? 13.411 -1.466 -2.229 1.00 92.81 86 LYS A O 1
ATOM 671 N N . ARG A 1 87 ? 13.035 0.709 -1.753 1.00 91.56 87 ARG A N 1
ATOM 672 C CA . ARG A 1 87 ? 11.585 0.674 -1.995 1.00 91.56 87 ARG A CA 1
ATOM 673 C C . ARG A 1 87 ? 11.263 0.375 -3.454 1.00 91.56 87 ARG A C 1
ATOM 675 O O . ARG A 1 87 ? 10.483 -0.538 -3.694 1.00 91.56 87 ARG A O 1
ATOM 682 N N . VAL A 1 88 ? 11.906 1.056 -4.403 1.00 92.62 88 VAL A N 1
ATOM 683 C CA . VAL A 1 88 ? 11.699 0.815 -5.844 1.00 92.62 88 VAL A CA 1
ATOM 684 C C . VAL A 1 88 ? 12.108 -0.606 -6.236 1.00 92.62 88 VAL A C 1
ATOM 686 O O . VAL A 1 88 ? 11.305 -1.333 -6.816 1.00 92.62 88 VAL A O 1
ATOM 689 N N . LEU A 1 89 ? 13.306 -1.051 -5.835 1.00 94.44 89 LEU A N 1
ATOM 690 C CA . LEU A 1 89 ? 13.764 -2.420 -6.104 1.00 94.44 89 LEU A CA 1
ATOM 691 C C . LEU A 1 89 ? 12.818 -3.476 -5.517 1.00 94.44 89 LEU A C 1
ATOM 693 O O . LEU A 1 89 ? 12.505 -4.476 -6.160 1.00 94.44 89 LEU A O 1
ATOM 697 N N . SER A 1 90 ? 12.380 -3.268 -4.274 1.00 94.12 90 SER A N 1
ATOM 698 C CA . SER A 1 90 ? 11.460 -4.178 -3.593 1.00 94.12 90 SER A CA 1
ATOM 699 C C . SER A 1 90 ? 10.097 -4.206 -4.277 1.00 94.12 90 SER A C 1
ATOM 701 O O . SER A 1 90 ? 9.536 -5.284 -4.441 1.00 94.12 90 SER A O 1
ATOM 703 N N . ALA A 1 91 ? 9.585 -3.051 -4.709 1.00 94.94 91 ALA A N 1
ATOM 704 C CA . ALA A 1 91 ? 8.298 -2.954 -5.380 1.00 94.94 91 ALA A CA 1
ATOM 705 C C . ALA A 1 91 ? 8.289 -3.735 -6.694 1.00 94.94 91 ALA A C 1
ATOM 707 O O . ALA A 1 91 ? 7.428 -4.589 -6.888 1.00 94.94 91 ALA A O 1
ATOM 708 N N . ILE A 1 92 ? 9.298 -3.523 -7.539 1.00 94.81 92 ILE A N 1
ATOM 709 C CA . ILE A 1 92 ? 9.433 -4.231 -8.817 1.00 94.81 92 ILE A CA 1
ATOM 710 C C . ILE A 1 92 ? 9.577 -5.739 -8.592 1.00 94.81 92 ILE A C 1
ATOM 712 O O . ILE A 1 92 ? 8.891 -6.519 -9.237 1.00 94.81 92 ILE A O 1
ATOM 716 N N . ARG A 1 93 ? 10.391 -6.167 -7.618 1.00 93.56 93 ARG A N 1
ATOM 717 C CA . ARG A 1 93 ? 10.579 -7.597 -7.319 1.00 93.56 93 ARG A CA 1
ATOM 718 C C . ARG A 1 93 ? 9.332 -8.275 -6.741 1.00 93.56 93 ARG A C 1
ATOM 720 O O . ARG A 1 93 ? 9.130 -9.461 -6.970 1.00 93.56 93 ARG A O 1
ATOM 727 N N . ARG A 1 94 ? 8.556 -7.570 -5.911 1.00 94.19 94 ARG A N 1
ATOM 728 C CA . ARG A 1 94 ? 7.372 -8.130 -5.234 1.00 94.19 94 ARG A CA 1
ATOM 729 C C . ARG A 1 94 ? 6.160 -8.208 -6.155 1.00 94.19 94 ARG A C 1
ATOM 731 O O . ARG A 1 94 ? 5.311 -9.058 -5.927 1.00 94.19 94 ARG A O 1
ATOM 738 N N . THR A 1 95 ? 6.069 -7.323 -7.144 1.00 95.69 95 THR A N 1
ATOM 739 C CA . THR A 1 95 ? 4.863 -7.181 -7.959 1.00 95.69 95 THR A CA 1
ATOM 740 C C . THR A 1 95 ? 4.850 -8.206 -9.088 1.00 95.69 95 THR A C 1
ATOM 742 O O . THR A 1 95 ? 5.717 -8.193 -9.960 1.00 95.69 95 THR A O 1
ATOM 745 N N . GLY A 1 96 ? 3.856 -9.095 -9.084 1.00 95.31 96 GLY A N 1
ATOM 746 C CA . GLY A 1 96 ? 3.654 -10.055 -10.167 1.00 95.31 96 GLY A CA 1
ATOM 747 C C . GLY A 1 96 ? 3.370 -9.350 -11.494 1.00 95.31 96 GLY A C 1
ATOM 748 O O . GLY A 1 96 ? 2.685 -8.331 -11.523 1.00 95.31 96 GLY A O 1
ATOM 749 N N . GLY A 1 97 ? 3.922 -9.879 -12.586 1.00 95.62 97 GLY A N 1
ATOM 750 C CA . GLY A 1 97 ? 3.732 -9.323 -13.928 1.00 95.62 97 GLY A CA 1
ATOM 751 C C . GLY A 1 97 ? 4.444 -7.994 -14.189 1.00 95.62 97 GLY A C 1
ATOM 752 O O . GLY A 1 97 ? 4.160 -7.362 -15.199 1.00 95.62 97 GLY A O 1
ATOM 753 N N . VAL A 1 98 ? 5.358 -7.560 -13.310 1.00 96.50 98 VAL A N 1
ATOM 754 C CA . VAL A 1 98 ? 6.173 -6.353 -13.509 1.00 96.50 98 VAL A CA 1
ATOM 755 C C . VAL A 1 98 ? 7.615 -6.725 -13.828 1.00 96.50 98 VAL A C 1
ATOM 757 O O . VAL A 1 98 ? 8.225 -7.566 -13.168 1.00 96.50 98 VAL A O 1
ATOM 760 N N . SER A 1 99 ? 8.187 -6.061 -14.826 1.00 94.88 99 SER A N 1
ATOM 761 C CA . SER A 1 99 ? 9.609 -6.147 -15.156 1.00 94.88 99 SER A CA 1
ATOM 762 C C . SER A 1 99 ? 10.150 -4.784 -15.582 1.00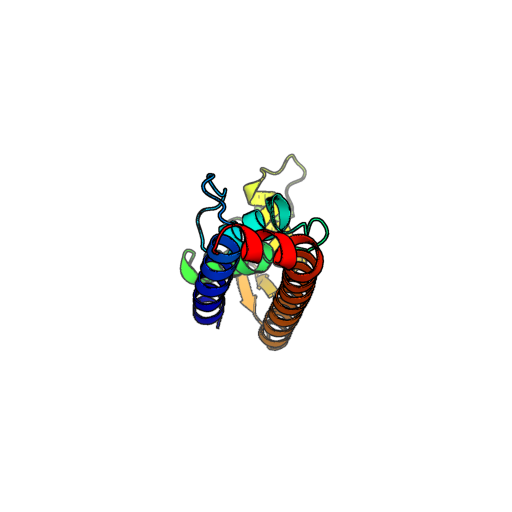 94.88 99 SER A C 1
ATOM 764 O O . SER A 1 99 ? 9.389 -3.833 -15.740 1.00 94.88 99 SER A O 1
ATOM 766 N N . VAL A 1 100 ? 11.471 -4.675 -15.729 1.00 95.94 100 VAL A N 1
ATOM 767 C CA . VAL A 1 100 ? 12.130 -3.455 -16.210 1.00 95.94 100 VAL A CA 1
ATOM 768 C C . VAL A 1 100 ? 13.037 -3.799 -17.382 1.00 95.94 100 VAL A C 1
ATOM 770 O O . VAL A 1 100 ? 13.801 -4.765 -17.302 1.00 95.94 100 VAL A O 1
ATOM 773 N N . ASN A 1 101 ? 12.952 -3.027 -18.467 1.00 93.81 101 ASN A N 1
ATOM 774 C CA . ASN A 1 101 ? 13.752 -3.255 -19.670 1.00 93.81 101 ASN A CA 1
ATOM 775 C C . ASN A 1 101 ? 15.151 -2.602 -19.595 1.00 93.81 101 ASN A C 1
ATOM 777 O O . ASN A 1 101 ? 15.627 -2.181 -18.540 1.00 93.81 101 ASN A O 1
ATOM 781 N N . PHE A 1 102 ? 15.872 -2.572 -20.721 1.00 90.88 102 PHE A N 1
ATOM 782 C CA . PHE A 1 102 ? 17.249 -2.070 -20.762 1.00 90.88 102 PHE A CA 1
ATOM 783 C C . PHE A 1 102 ? 17.380 -0.543 -20.650 1.00 90.88 102 PHE A C 1
ATOM 785 O O . PHE A 1 102 ? 18.471 -0.081 -20.322 1.00 90.88 102 PHE A O 1
ATOM 792 N N . ILE A 1 103 ? 16.297 0.207 -20.872 1.00 91.75 103 ILE A N 1
ATOM 793 C CA . ILE A 1 103 ? 16.224 1.672 -20.727 1.00 91.75 103 ILE A CA 1
ATOM 794 C C . ILE A 1 103 ? 15.444 2.101 -19.477 1.00 91.75 103 ILE A C 1
ATOM 796 O O . ILE A 1 103 ? 14.986 3.234 -19.392 1.00 91.75 103 ILE A O 1
ATOM 800 N N . ASP A 1 104 ? 15.318 1.206 -18.495 1.00 93.81 104 ASP A N 1
ATOM 801 C CA . ASP A 1 104 ? 14.609 1.433 -17.233 1.00 93.81 104 ASP A CA 1
ATOM 802 C C . ASP A 1 104 ? 13.077 1.631 -17.349 1.00 93.81 104 ASP A C 1
ATOM 804 O O . ASP A 1 104 ? 12.438 2.044 -16.376 1.00 93.81 104 ASP A O 1
ATOM 808 N N . GLU A 1 105 ? 12.445 1.294 -18.478 1.00 94.69 105 GLU A N 1
ATOM 809 C CA . GLU A 1 105 ? 10.977 1.301 -18.573 1.00 94.69 105 GLU A CA 1
ATOM 810 C C . GLU A 1 105 ? 10.379 0.119 -17.812 1.00 94.69 105 GLU A C 1
ATOM 812 O O . GLU A 1 105 ? 10.817 -1.028 -17.952 1.00 94.69 105 GLU A O 1
ATOM 817 N N . VAL A 1 106 ? 9.343 0.407 -17.030 1.00 95.19 106 VAL A N 1
ATOM 818 C CA . VAL A 1 106 ? 8.532 -0.566 -16.309 1.00 95.19 106 VAL A CA 1
ATOM 819 C C . VAL A 1 106 ? 7.517 -1.168 -17.270 1.00 95.19 106 VAL A C 1
ATOM 821 O O . VAL A 1 106 ? 6.613 -0.494 -17.759 1.00 95.19 106 VAL A O 1
ATOM 824 N N . LEU A 1 107 ? 7.651 -2.468 -17.504 1.00 94.56 107 LEU A N 1
ATOM 825 C CA . LEU A 1 107 ? 6.743 -3.254 -18.325 1.00 94.56 107 LEU A CA 1
ATOM 826 C C . LEU A 1 107 ? 5.779 -4.030 -17.429 1.00 94.56 107 LEU A C 1
ATOM 828 O O . LEU A 1 107 ? 6.195 -4.623 -16.430 1.00 94.56 107 LEU A O 1
ATOM 832 N N . MET A 1 108 ? 4.507 -4.048 -17.820 1.00 94.81 108 MET A N 1
ATOM 833 C CA . MET A 1 108 ? 3.444 -4.806 -17.160 1.00 94.81 108 MET A CA 1
ATOM 834 C C . MET A 1 108 ? 2.860 -5.815 -18.141 1.00 94.81 108 MET A C 1
ATOM 836 O O . MET A 1 108 ? 2.390 -5.422 -19.208 1.00 94.81 108 MET A O 1
ATOM 840 N N . ASP A 1 109 ? 2.886 -7.095 -17.786 1.00 95.25 109 ASP A N 1
ATOM 841 C CA . ASP A 1 109 ? 2.201 -8.140 -18.547 1.00 95.25 109 ASP A CA 1
ATOM 842 C C . ASP A 1 109 ? 0.794 -8.423 -17.995 1.00 95.25 109 ASP A C 1
ATOM 844 O O . ASP A 1 109 ? 0.347 -7.820 -17.016 1.00 95.25 109 ASP A O 1
ATOM 848 N N . GLU A 1 110 ? 0.075 -9.339 -18.642 1.00 93.88 110 GLU A N 1
ATOM 849 C CA . GLU A 1 110 ? -1.301 -9.713 -18.290 1.00 93.88 110 GLU A CA 1
ATOM 850 C C . GLU A 1 110 ? -1.477 -10.134 -16.821 1.00 93.88 110 GLU A C 1
ATOM 852 O O . GLU A 1 110 ? -2.523 -9.874 -16.221 1.00 93.88 110 GLU A O 1
ATOM 857 N N . ARG A 1 111 ? -0.430 -10.682 -16.192 1.00 96.25 111 ARG A N 1
ATOM 858 C CA . ARG A 1 111 ? -0.464 -11.150 -14.800 1.00 96.25 111 ARG A CA 1
ATOM 859 C C . ARG A 1 111 ? -0.495 -9.996 -13.805 1.00 96.25 111 ARG A C 1
ATOM 861 O O . ARG A 1 111 ? -0.861 -10.204 -12.650 1.00 96.25 111 ARG A O 1
ATOM 868 N N . PHE A 1 112 ? -0.110 -8.784 -14.214 1.00 95.38 112 PHE A N 1
ATOM 869 C CA . PHE A 1 112 ? -0.086 -7.628 -13.318 1.00 95.38 112 PHE A CA 1
ATOM 870 C C . PHE A 1 112 ? -1.478 -7.287 -12.785 1.00 95.38 112 PHE A C 1
ATOM 872 O O . PHE A 1 112 ? -1.638 -7.029 -11.591 1.00 95.38 112 PHE A O 1
ATOM 879 N N . LEU A 1 113 ? -2.495 -7.302 -13.651 1.00 93.75 113 LEU A N 1
ATOM 880 C CA . LEU A 1 113 ? -3.860 -6.976 -13.238 1.00 93.75 113 LEU A CA 1
ATOM 881 C C . LEU A 1 113 ? -4.403 -8.023 -12.265 1.00 93.75 113 LEU A C 1
ATOM 883 O O . LEU A 1 113 ? -4.986 -7.657 -11.245 1.00 93.75 113 LEU A O 1
ATOM 887 N N . GLU A 1 114 ? -4.161 -9.304 -12.542 1.00 95.75 114 GLU A N 1
ATOM 888 C CA . GLU A 1 114 ? -4.541 -10.402 -11.650 1.00 95.75 114 GLU A CA 1
ATOM 889 C C . GLU A 1 114 ? -3.851 -10.278 -10.290 1.00 95.75 114 GLU A C 1
ATOM 891 O O . GLU A 1 114 ? -4.515 -10.346 -9.254 1.00 95.75 114 GLU A O 1
ATOM 896 N N . TYR A 1 115 ? -2.540 -10.012 -10.289 1.00 96.38 115 TYR A N 1
ATOM 897 C CA . TYR A 1 115 ? -1.765 -9.776 -9.075 1.00 96.38 115 TYR A CA 1
ATOM 898 C C . TYR A 1 115 ? -2.335 -8.606 -8.261 1.00 96.38 115 TYR A C 1
ATOM 900 O O . TYR A 1 115 ? -2.603 -8.753 -7.068 1.00 96.38 115 TYR A O 1
ATOM 908 N N . ALA A 1 116 ? -2.559 -7.452 -8.897 1.00 95.44 116 ALA A N 1
ATOM 909 C CA . ALA A 1 116 ? -3.028 -6.249 -8.215 1.00 95.44 116 ALA A CA 1
ATOM 910 C C . ALA A 1 116 ? -4.426 -6.443 -7.608 1.00 95.44 116 ALA A C 1
ATOM 912 O O . ALA A 1 116 ? -4.658 -6.085 -6.454 1.00 95.44 116 ALA A O 1
ATOM 913 N N . VAL A 1 117 ? -5.351 -7.051 -8.358 1.00 95.44 117 VAL A N 1
ATOM 914 C CA . VAL A 1 117 ? -6.709 -7.340 -7.876 1.00 95.44 117 VAL A CA 1
ATOM 915 C C . VAL A 1 117 ? -6.687 -8.347 -6.728 1.00 95.44 117 VAL A C 1
ATOM 917 O O . VAL A 1 117 ? -7.394 -8.153 -5.737 1.00 95.44 117 VAL A O 1
ATOM 920 N N . ALA A 1 118 ? -5.875 -9.402 -6.827 1.00 96.38 118 ALA A N 1
ATOM 921 C CA . ALA A 1 118 ? -5.734 -10.388 -5.761 1.00 96.38 118 ALA A CA 1
ATOM 922 C C . ALA A 1 118 ? -5.205 -9.750 -4.470 1.00 96.38 118 ALA A C 1
ATOM 924 O O . ALA A 1 118 ? -5.732 -10.018 -3.388 1.00 96.38 118 ALA A O 1
ATOM 925 N N . ASP A 1 119 ? -4.215 -8.865 -4.578 1.00 96.06 119 ASP A N 1
ATOM 926 C CA . ASP A 1 119 ? -3.610 -8.227 -3.414 1.00 96.06 119 ASP A CA 1
ATOM 927 C C . ASP A 1 119 ? -4.523 -7.158 -2.788 1.00 96.06 119 ASP A C 1
ATOM 929 O O . ASP A 1 119 ? -4.613 -7.065 -1.564 1.00 96.06 119 ASP A O 1
ATOM 933 N N . PHE A 1 120 ? -5.305 -6.432 -3.598 1.00 96.38 120 PHE A N 1
ATOM 934 C CA . PHE A 1 120 ? -6.395 -5.586 -3.095 1.00 96.38 120 PHE A CA 1
ATOM 935 C C . PHE A 1 120 ? -7.444 -6.394 -2.341 1.00 96.38 120 PHE A C 1
ATOM 937 O O . PHE A 1 120 ? -7.835 -6.013 -1.239 1.00 96.38 120 PHE A O 1
ATOM 944 N N . LYS A 1 121 ? -7.886 -7.522 -2.908 1.00 96.69 121 LYS A N 1
ATOM 945 C CA . LYS A 1 121 ? -8.877 -8.391 -2.270 1.00 96.69 121 LYS A CA 1
ATOM 946 C C . LYS A 1 121 ? -8.362 -8.935 -0.940 1.00 96.69 121 LYS A C 1
ATOM 948 O O . LYS A 1 121 ? -9.098 -8.911 0.043 1.00 96.69 121 LYS A O 1
ATOM 953 N N . ARG A 1 122 ? -7.102 -9.382 -0.898 1.00 97.12 122 ARG A N 1
ATOM 954 C CA . ARG A 1 122 ? -6.438 -9.809 0.340 1.00 97.12 122 ARG A CA 1
ATOM 955 C C . ARG A 1 122 ? -6.448 -8.684 1.372 1.00 97.12 122 ARG A C 1
ATOM 957 O O . ARG A 1 122 ? -6.911 -8.892 2.487 1.00 97.12 122 ARG A O 1
ATOM 964 N N . TYR A 1 123 ? -5.956 -7.506 0.997 1.00 97.38 123 TYR A N 1
ATOM 965 C CA . TYR A 1 123 ? -5.828 -6.375 1.910 1.00 97.38 123 TYR A CA 1
ATOM 966 C C . TYR A 1 123 ? -7.173 -5.934 2.497 1.00 97.38 123 TYR A C 1
ATOM 968 O O . TYR A 1 123 ? -7.279 -5.743 3.706 1.00 97.38 123 TYR A O 1
ATOM 976 N N . VAL A 1 124 ? -8.206 -5.814 1.659 1.00 96.19 124 VAL A N 1
ATOM 977 C CA . VAL A 1 124 ? -9.557 -5.442 2.105 1.00 96.19 124 VAL A CA 1
ATOM 978 C C . VAL A 1 124 ? -10.154 -6.520 3.004 1.00 96.19 124 VAL A C 1
ATOM 980 O O . VAL A 1 124 ? -10.710 -6.179 4.040 1.00 96.19 124 VAL A O 1
ATOM 983 N N . GLY A 1 125 ? -9.995 -7.803 2.666 1.00 97.31 125 GLY A N 1
ATOM 984 C CA . GLY A 1 125 ? -10.489 -8.897 3.506 1.00 97.31 125 GLY A CA 1
ATOM 985 C C . GLY A 1 125 ? -9.814 -8.944 4.880 1.00 97.31 125 GLY A C 1
ATOM 986 O O . GLY A 1 125 ? -10.487 -9.073 5.898 1.00 97.31 125 GLY A O 1
ATOM 987 N N . GLU A 1 126 ? -8.489 -8.781 4.934 1.00 97.88 126 GLU A N 1
ATOM 988 C CA . GLU A 1 126 ? -7.747 -8.695 6.200 1.00 97.88 126 GLU A CA 1
ATOM 989 C C . GLU A 1 126 ? -8.175 -7.469 7.026 1.00 97.88 126 GLU A C 1
ATOM 991 O O . GLU A 1 126 ? -8.355 -7.570 8.241 1.00 97.88 126 GLU A O 1
ATOM 996 N N . MET A 1 127 ? -8.372 -6.319 6.372 1.00 97.12 127 MET A N 1
ATOM 997 C CA . MET A 1 127 ? -8.871 -5.100 7.012 1.00 97.12 127 MET A CA 1
ATOM 998 C C . MET A 1 127 ? -10.269 -5.297 7.597 1.00 97.12 127 MET A C 1
ATOM 1000 O O . MET A 1 127 ? -10.493 -4.943 8.751 1.00 97.12 127 MET A O 1
ATOM 1004 N N . GLU A 1 128 ? -11.193 -5.859 6.822 1.00 96.44 128 GLU A N 1
ATOM 1005 C CA . GLU A 1 128 ? -12.568 -6.106 7.251 1.00 96.44 128 GLU A CA 1
ATOM 1006 C C . GLU A 1 128 ? -12.602 -6.986 8.503 1.00 96.44 128 GLU A C 1
ATOM 1008 O O . GLU A 1 128 ? -13.234 -6.617 9.491 1.00 96.44 128 GLU A O 1
ATOM 1013 N N . VAL A 1 129 ? -11.852 -8.092 8.507 1.00 96.75 129 VAL A N 1
ATOM 1014 C CA . VAL A 1 129 ? -11.746 -8.986 9.669 1.00 96.75 129 VAL A CA 1
ATOM 1015 C C . VAL A 1 129 ? -11.217 -8.244 10.899 1.00 96.75 129 VAL A C 1
ATOM 1017 O O . VAL A 1 129 ? -11.752 -8.408 11.996 1.00 96.75 129 VAL A O 1
ATOM 1020 N N . ALA A 1 130 ? -10.185 -7.411 10.741 1.00 96.81 130 ALA A N 1
ATOM 1021 C CA . ALA A 1 130 ? -9.625 -6.648 11.855 1.00 96.81 130 ALA A CA 1
ATOM 1022 C C . ALA A 1 130 ? -10.619 -5.617 12.413 1.00 96.81 130 ALA A C 1
ATOM 1024 O O . ALA A 1 130 ? -10.767 -5.500 13.628 1.00 96.81 130 ALA A O 1
ATOM 1025 N N . VAL A 1 131 ? -11.338 -4.912 11.540 1.00 95.31 131 VAL A N 1
ATOM 1026 C CA . VAL A 1 131 ? -12.352 -3.927 11.935 1.00 95.31 131 VAL A CA 1
ATOM 1027 C C . VAL A 1 131 ? -13.547 -4.597 12.615 1.00 95.31 131 VAL A C 1
ATOM 1029 O O . VAL A 1 131 ? -14.003 -4.118 13.650 1.00 95.31 131 VAL A O 1
ATOM 1032 N N . GLN A 1 132 ? -14.029 -5.728 12.091 1.00 95.00 132 GLN A N 1
ATOM 1033 C CA . GLN A 1 132 ? -15.103 -6.506 12.718 1.00 95.00 132 GLN A CA 1
ATOM 1034 C C . GLN A 1 132 ? -14.705 -6.993 14.110 1.00 95.00 132 GLN A C 1
ATOM 1036 O O . GLN A 1 132 ? -15.494 -6.896 15.048 1.00 95.00 132 GLN A O 1
ATOM 1041 N N . ARG A 1 133 ? -13.469 -7.479 14.259 1.00 94.94 133 ARG A N 1
ATOM 1042 C CA . ARG A 1 133 ? -12.938 -7.895 15.556 1.00 94.94 133 ARG A CA 1
ATOM 1043 C C . ARG A 1 133 ? -12.883 -6.730 16.540 1.00 94.94 133 ARG A C 1
ATOM 1045 O O . ARG A 1 133 ? -13.371 -6.872 17.655 1.00 94.94 133 ARG A O 1
ATOM 1052 N N . TYR A 1 134 ? -12.354 -5.583 16.116 1.00 94.88 134 TYR A N 1
ATOM 1053 C CA . TYR A 1 134 ? -12.335 -4.376 16.939 1.00 94.88 134 TYR A CA 1
ATOM 1054 C C . TYR A 1 134 ? -13.751 -3.977 17.378 1.00 94.88 134 TYR A C 1
ATOM 1056 O O . TYR A 1 134 ? -14.000 -3.748 18.558 1.00 94.88 134 TYR A O 1
ATOM 1064 N N . HIS A 1 135 ? -14.710 -3.960 16.448 1.00 91.69 135 HIS A N 1
ATOM 1065 C CA . HIS A 1 135 ? -16.104 -3.654 16.762 1.00 91.69 135 HIS A CA 1
ATOM 1066 C C . HIS A 1 135 ? -16.727 -4.679 17.725 1.00 91.69 135 HIS A C 1
ATOM 1068 O O . HIS A 1 135 ? -17.519 -4.307 18.580 1.00 91.69 135 HIS A O 1
ATOM 1074 N N . ALA A 1 136 ? -16.401 -5.966 17.621 1.00 92.06 136 ALA A N 1
ATOM 1075 C CA . ALA A 1 136 ? -16.903 -6.973 18.556 1.00 92.06 136 ALA A CA 1
ATOM 1076 C C . ALA A 1 136 ? -16.319 -6.808 19.971 1.00 92.06 136 ALA A C 1
ATOM 1078 O O . ALA A 1 136 ? -17.016 -7.060 20.949 1.00 92.06 136 ALA A O 1
ATOM 1079 N N . GLU A 1 137 ? -15.057 -6.385 20.078 1.00 90.62 137 GLU A N 1
ATOM 1080 C CA . GLU A 1 137 ? -14.366 -6.190 21.357 1.00 90.62 137 GLU A CA 1
ATOM 1081 C C . GLU A 1 137 ? -14.781 -4.874 22.051 1.00 90.62 137 GLU A C 1
ATOM 1083 O O . GLU A 1 137 ? -14.962 -4.866 23.266 1.00 90.62 137 GLU A O 1
ATOM 1088 N N . TYR A 1 138 ? -14.996 -3.789 21.295 1.00 84.88 138 TYR A N 1
ATOM 1089 C CA . TYR A 1 138 ? -15.206 -2.432 21.835 1.00 84.88 138 TYR A CA 1
ATOM 1090 C C . TYR A 1 138 ? -16.564 -1.791 21.478 1.00 84.88 138 TYR A C 1
ATOM 1092 O O . TYR A 1 138 ? -16.925 -0.733 21.995 1.00 84.88 138 TYR A O 1
ATOM 1100 N N . GLY A 1 139 ? -17.360 -2.414 20.606 1.00 68.44 139 GLY A N 1
ATOM 1101 C CA . GLY A 1 139 ? -18.644 -1.876 20.132 1.00 68.44 139 GLY A CA 1
ATOM 1102 C C . GLY A 1 139 ? -19.741 -1.812 21.199 1.00 68.44 139 GLY A C 1
ATOM 1103 O O . GLY A 1 139 ? -20.703 -1.071 21.031 1.00 68.44 139 GLY A O 1
ATOM 1104 N N . SER A 1 140 ? -19.593 -2.531 22.314 1.00 56.84 140 SER A N 1
ATOM 1105 C CA . SER A 1 140 ? -20.517 -2.464 23.457 1.00 56.84 140 SER A CA 1
ATOM 1106 C C . SER A 1 140 ? -20.312 -1.218 24.333 1.00 56.84 140 SER A C 1
ATOM 1108 O O . SER A 1 140 ? -21.277 -0.721 24.912 1.00 56.84 140 SER A O 1
ATOM 1110 N N . GLU A 1 141 ? -19.092 -0.671 24.404 1.00 52.56 141 GLU A N 1
ATOM 1111 C CA . GLU A 1 141 ? -18.767 0.497 25.249 1.00 52.56 141 GLU A CA 1
ATOM 1112 C C . GLU A 1 141 ? -19.225 1.823 24.614 1.00 52.56 141 GLU A C 1
ATOM 1114 O O . GLU A 1 141 ? -19.635 2.758 25.302 1.00 52.56 141 GLU A O 1
ATOM 1119 N N . SER A 1 142 ? -19.242 1.900 23.282 1.00 49.03 142 SER A N 1
ATOM 1120 C CA . SER A 1 142 ? -19.665 3.099 22.542 1.00 49.03 142 SER A CA 1
ATOM 1121 C C . SER A 1 142 ? -21.185 3.333 22.550 1.00 49.03 142 SER A C 1
ATOM 1123 O O . SER A 1 142 ? -21.636 4.463 22.345 1.00 49.03 142 SER A O 1
ATOM 1125 N N . SER A 1 143 ? -21.988 2.305 22.847 1.00 46.38 143 SER A N 1
ATOM 1126 C CA . SER A 1 143 ? -23.446 2.418 23.007 1.00 46.38 143 SER A CA 1
ATOM 1127 C C . SER A 1 143 ? -23.905 2.966 24.364 1.00 46.38 143 SER A C 1
ATOM 1129 O O . SER A 1 143 ? -25.017 3.489 24.440 1.00 46.38 143 SER A O 1
ATOM 1131 N N . GLU A 1 144 ? -23.086 2.892 25.418 1.00 41.78 144 GLU A N 1
ATOM 1132 C CA . GLU A 1 144 ? -23.452 3.415 26.747 1.00 41.78 144 GLU A CA 1
ATOM 1133 C C . GLU A 1 144 ? -23.157 4.912 26.905 1.00 41.78 144 GLU A C 1
ATOM 1135 O O . GLU A 1 144 ? -23.861 5.596 27.637 1.00 41.78 144 GLU A O 1
ATOM 1140 N N . ILE A 1 145 ? -22.192 5.458 26.158 1.00 45.47 145 ILE A N 1
ATOM 1141 C CA . ILE A 1 145 ? -21.846 6.893 26.197 1.00 45.47 145 ILE A CA 1
ATOM 1142 C C . ILE A 1 145 ?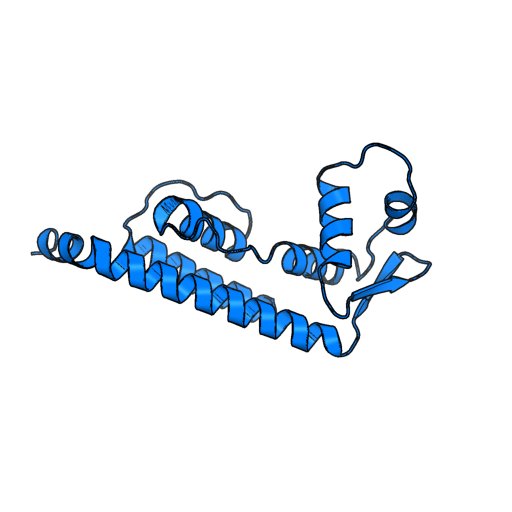 -22.821 7.746 25.353 1.00 45.47 145 ILE A C 1
ATOM 1144 O O . ILE A 1 145 ? -22.860 8.969 25.475 1.00 45.47 145 ILE A O 1
ATOM 1148 N N . ARG A 1 146 ? -23.639 7.116 24.496 1.00 43.59 146 ARG A N 1
ATOM 1149 C CA . ARG A 1 146 ? -24.613 7.785 23.607 1.00 43.59 146 ARG A CA 1
ATOM 1150 C C . ARG A 1 146 ? -26.078 7.695 24.079 1.00 43.59 146 ARG A C 1
ATOM 1152 O O . ARG A 1 146 ? -26.970 7.996 23.284 1.00 43.59 146 ARG A O 1
ATOM 1159 N N . ARG A 1 147 ? -26.343 7.283 25.324 1.00 37.78 147 ARG A N 1
ATOM 1160 C CA . ARG A 1 147 ? -27.674 7.348 25.964 1.00 37.78 147 ARG A CA 1
ATOM 1161 C C . ARG A 1 147 ? -27.702 8.412 27.049 1.00 37.78 147 ARG A C 1
ATOM 1163 O O . ARG A 1 147 ? -28.764 9.062 27.157 1.00 37.78 147 ARG A O 1
#

Sequence (147 aa):
MFGLFEHRMTQCLEFMLELTGFEGELKGMGPLEKAHAMLKIVIGGKDIKDLDHLTVIRNVMAHSDGTAKGYREISTRIGKKSPSEKRVLSAIRRTGGVSVNFIDEVLMDERFLEYAVADFKRYVGEMEVAVQRYHAEYGSESSEIRR

Radius of gyration: 18.26 Å; chains: 1; bounding box: 55×24×48 Å

pLDDT: mean 90.19, std 11.2, range [37.78, 97.88]

Foldseek 3Di:
DVVVLQVVLLVLLVVLCVLQVDPDDADDDGSQSSSVSSLVPPLPLVVQDGPLLVVLQVCCVPPVVQAPPCLVVLVPDPDDDDPVNCSPVCSQVVQPQWDADPRRGIGGDPVRVVRVVVSSVSNVVSSVVSNVVSCVVCVVVVVVVVD